Protein 3KH9 (pdb70)

Nearest PDB structures (foldseek):
  3kh9-assembly1_A  TM=1.006E+00  e=8.512E-34  Pseudomonas aeruginosa
  3k8n-assembly1_A  TM=9.651E-01  e=1.583E-19  Escherichia coli K-12
  2b1k-assembly1_A  TM=9.809E-01  e=4.864E-19  Escherichia coli
  2g0f-assembly1_A  TM=9.805E-01  e=1.917E-18  Escherichia coli
  1z5y-assembly1_E  TM=9.693E-01  e=1.942E-15  Escherichia coli

Organism: Pseudomonas aeruginosa (strain ATCC 15692 / DSM 22644 / CIP 104116 / JCM 14847 / LMG 12228 / 1C / PRS 101 / PAO1) (NCBI:txid208964)

Structure (mmCIF, N/CA/C/O backbone):
data_3KH9
#
_entry.id   3KH9
#
_cell.length_a   74.099
_cell.length_b   74.099
_cell.length_c   65.229
_cell.angle_alpha   90.000
_cell.angle_beta   90.000
_cell.angle_gamma   90.000
#
_symmetry.space_group_name_H-M   'P 41 21 2'
#
loop_
_entity.id
_entity.type
_entity.pdbx_description
1 polymer 'Thiol:disulfide interchange protein dsbE'
2 water water
#
loop_
_atom_site.group_PDB
_atom_site.id
_atom_site.type_symbol
_atom_site.label_atom_id
_atom_site.label_alt_id
_atom_site.label_comp_id
_atom_site.label_asym_id
_atom_site.label_entity_id
_atom_site.label_seq_id
_atom_site.pdbx_PDB_ins_code
_atom_site.Cartn_x
_atom_site.Cartn_y
_atom_site.Cartn_z
_atom_site.occupancy
_atom_site.B_iso_or_equiv
_atom_site.auth_seq_id
_atom_site.auth_comp_id
_atom_site.auth_asym_id
_atom_site.auth_atom_id
_atom_site.pdbx_PDB_model_num
ATOM 1 N N . ARG A 1 17 ? -29.136 -21.913 10.683 1.00 23.34 21 ARG A N 1
ATOM 2 C CA . ARG A 1 17 ? -28.386 -20.865 9.926 1.00 23.26 21 ARG A CA 1
ATOM 3 C C . ARG A 1 17 ? -29.318 -20.083 8.992 1.00 22.69 21 ARG A C 1
ATOM 4 O O . ARG A 1 17 ? -29.996 -20.668 8.135 1.00 23.07 21 ARG A O 1
ATOM 12 N N . GLY A 1 18 ? -29.348 -18.764 9.159 1.00 21.54 22 GLY A N 1
ATOM 13 C CA . GLY A 1 18 ? -30.140 -17.911 8.288 1.00 20.60 22 GLY A CA 1
ATOM 14 C C . GLY A 1 18 ? -29.470 -17.720 6.944 1.00 19.98 22 GLY A C 1
ATOM 15 O O . GLY A 1 18 ? -28.332 -18.162 6.732 1.00 19.75 22 GLY A O 1
ATOM 16 N N . SER A 1 19 ? -30.160 -17.042 6.036 1.00 19.60 23 SER A N 1
ATOM 17 C CA . SER A 1 19 ? -29.636 -16.882 4.680 1.00 19.70 23 SER A CA 1
ATOM 18 C C . SER A 1 19 ? -28.419 -15.970 4.623 1.00 19.31 23 SER A C 1
ATOM 19 O O . SER A 1 19 ? -28.318 -14.973 5.349 1.00 18.63 23 SER A O 1
ATOM 22 N N . HIS A 1 20 ? -27.496 -16.350 3.751 1.00 18.95 24 HIS A N 1
ATOM 23 C CA . HIS A 1 20 ? -26.245 -15.660 3.566 1.00 19.04 24 HIS A CA 1
ATOM 24 C C . HIS A 1 20 ? -26.071 -15.572 2.058 1.00 19.41 24 HIS A C 1
ATOM 25 O O . HIS A 1 20 ? -26.104 -16.590 1.367 1.00 18.99 24 HIS A O 1
ATOM 32 N N . MET A 1 21 ? -25.887 -14.387 1.538 1.00 19.78 25 MET A N 1
ATOM 33 C CA A MET A 1 21 ? -25.826 -14.109 0.120 0.50 20.47 25 MET A CA 1
ATOM 34 C CA B MET A 1 21 ? -25.782 -14.060 0.138 0.50 20.19 25 MET A CA 1
ATOM 35 C C . MET A 1 21 ? -24.327 -13.851 -0.199 1.00 19.90 25 MET A C 1
ATOM 36 O O . MET A 1 21 ? -23.686 -13.098 0.450 1.00 19.89 25 MET A O 1
ATOM 45 N N . LEU A 1 22 ? -23.804 -14.505 -1.213 1.00 19.54 26 LEU A N 1
ATOM 46 C CA . LEU A 1 22 ? -22.479 -14.190 -1.727 1.00 19.17 26 LEU A CA 1
ATOM 47 C C . LEU A 1 22 ? -22.564 -12.795 -2.321 1.00 19.02 26 LEU A C 1
ATOM 48 O O . LEU A 1 22 ? -23.602 -12.412 -2.873 1.00 18.56 26 LEU A O 1
ATOM 53 N N . ASP A 1 23 ? -21.489 -12.021 -2.212 1.00 18.62 27 ASP A N 1
ATOM 54 C CA . ASP A 1 23 ? -21.493 -10.719 -2.858 1.00 18.53 27 ASP A CA 1
ATOM 55 C C . ASP A 1 23 ? -21.337 -10.885 -4.375 1.00 18.31 27 ASP A C 1
ATOM 56 O O . ASP A 1 23 ? -20.840 -11.928 -4.836 1.00 18.22 27 ASP A O 1
ATOM 61 N N . PRO A 1 24 ? -21.818 -9.890 -5.155 1.00 18.11 28 PRO A N 1
ATOM 62 C CA . PRO A 1 24 ? -21.773 -9.928 -6.621 1.00 18.08 28 PRO A CA 1
ATOM 63 C C . PRO A 1 24 ? -20.417 -10.313 -7.231 1.00 17.93 28 PRO A C 1
ATOM 64 O O . PRO A 1 24 ? -20.386 -11.006 -8.235 1.00 17.57 28 PRO A O 1
ATOM 68 N N . SER A 1 25 ? -19.315 -9.884 -6.627 1.00 18.07 29 SER A N 1
ATOM 69 C CA . SER A 1 25 ? -17.980 -10.189 -7.181 1.00 18.12 29 SER A CA 1
ATOM 70 C C . SER A 1 25 ? -17.650 -11.694 -7.164 1.00 17.91 29 SER A C 1
ATOM 71 O O . SER A 1 25 ? -16.844 -12.170 -7.966 1.00 17.83 29 SER A O 1
ATOM 74 N N . GLU A 1 26 ? -18.317 -12.441 -6.286 1.00 18.36 30 GLU A N 1
ATOM 75 C CA . GLU A 1 26 ? -18.104 -13.891 -6.167 1.00 18.06 30 GLU A CA 1
ATOM 76 C C . GLU A 1 26 ? -18.940 -14.753 -7.117 1.00 18.85 30 GLU A C 1
ATOM 77 O O . GLU A 1 26 ? -18.715 -15.964 -7.207 1.00 19.60 30 GLU A O 1
ATOM 83 N N . LEU A 1 27 ? -19.900 -14.149 -7.824 1.00 19.16 31 LEU A N 1
ATOM 84 C CA . LEU A 1 27 ? -20.661 -14.866 -8.871 1.00 19.60 31 LEU A CA 1
ATOM 85 C C . LEU A 1 27 ? -19.766 -15.214 -10.051 1.00 19.36 31 LEU A C 1
ATOM 86 O O . LEU A 1 27 ? -18.930 -14.407 -10.436 1.00 19.51 31 LEU A O 1
ATOM 91 N N . PRO A 1 28 ? -19.922 -16.426 -10.616 1.00 19.28 32 PRO A N 1
ATOM 92 C CA . PRO A 1 28 ? -19.138 -16.811 -11.789 1.00 19.27 32 PRO A CA 1
ATOM 93 C C . PRO A 1 28 ? -19.165 -15.775 -12.921 1.00 19.67 32 PRO A C 1
ATOM 94 O O . PRO A 1 28 ? -18.161 -15.611 -13.621 1.00 19.49 32 PRO A O 1
ATOM 98 N N . SER A 1 29 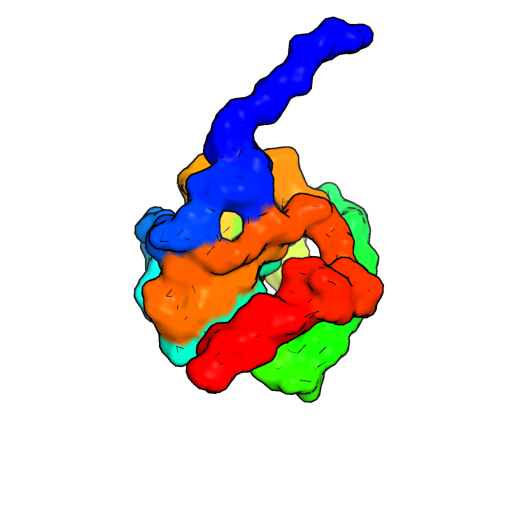? -20.296 -15.086 -13.092 1.00 20.07 33 SER A N 1
ATOM 99 C CA . SER A 1 29 ? -20.461 -14.093 -14.162 1.00 20.50 33 SER A CA 1
ATOM 100 C C . SER A 1 29 ? -19.782 -12.735 -13.895 1.00 20.76 33 SER A C 1
ATOM 101 O O . SER A 1 29 ? -19.689 -11.906 -14.804 1.00 21.00 33 SER A O 1
ATOM 104 N N . ALA A 1 30 ? -19.309 -12.513 -12.668 1.00 20.80 34 ALA A N 1
ATOM 105 C CA . ALA A 1 30 ? -18.823 -11.189 -12.237 1.00 20.91 34 ALA A CA 1
ATOM 106 C C . ALA A 1 30 ? -17.709 -10.562 -13.085 1.00 21.15 34 ALA A C 1
ATOM 107 O O . ALA A 1 30 ? -17.764 -9.363 -13.410 1.00 21.56 34 ALA A O 1
ATOM 109 N N . LEU A 1 31 ? -16.695 -11.348 -13.440 1.00 20.92 35 LEU A N 1
ATOM 110 C CA . LEU A 1 31 ? -15.553 -10.781 -14.161 1.00 20.79 35 LEU A CA 1
ATOM 111 C C . LEU A 1 31 ? -15.504 -11.092 -15.668 1.00 20.65 35 LEU A C 1
ATOM 112 O O . LEU A 1 31 ? -14.496 -10.820 -16.326 1.00 20.28 35 LEU A O 1
ATOM 117 N N . ILE A 1 32 ? -16.596 -11.646 -16.199 1.00 20.54 36 ILE A N 1
ATOM 118 C CA . ILE A 1 32 ? -16.726 -11.930 -17.635 1.00 20.87 36 ILE A CA 1
ATOM 119 C C . ILE A 1 32 ? -16.535 -10.652 -18.458 1.00 20.95 36 ILE A C 1
ATOM 120 O O . ILE A 1 32 ? -17.187 -9.636 -18.205 1.00 20.42 36 ILE A O 1
ATOM 125 N N . GLY A 1 33 ? -15.618 -10.724 -19.425 1.00 21.19 37 GLY A N 1
ATOM 126 C CA . GLY A 1 33 ? -15.297 -9.600 -20.294 1.00 21.63 37 GLY A CA 1
ATOM 127 C C . GLY A 1 33 ? -14.408 -8.559 -19.653 1.00 22.07 37 GLY A C 1
ATOM 128 O O . GLY A 1 33 ? -14.116 -7.539 -20.274 1.00 22.57 37 GLY A O 1
ATOM 129 N N . LYS A 1 34 ? -13.982 -8.811 -18.412 1.00 22.55 38 LYS A N 1
ATOM 130 C CA . LYS A 1 34 ? -13.074 -7.921 -17.691 1.00 22.82 38 LYS A CA 1
ATOM 131 C C . LYS A 1 34 ? -11.642 -8.464 -17.710 1.00 22.43 38 LYS A C 1
ATOM 132 O O . LYS A 1 34 ? -11.436 -9.681 -17.675 1.00 22.28 38 LYS A O 1
ATOM 138 N N . PRO A 1 35 ? -10.647 -7.561 -17.783 1.00 22.11 39 PRO A N 1
ATOM 139 C CA . PRO A 1 35 ? -9.236 -7.957 -17.685 1.00 21.70 39 PRO A CA 1
ATOM 140 C C . PRO A 1 35 ? -8.901 -8.596 -16.337 1.00 21.17 39 PRO A C 1
ATOM 141 O O . PRO A 1 35 ? -9.450 -8.183 -15.301 1.00 20.33 39 PRO A O 1
ATOM 145 N N . PHE A 1 36 ? -8.009 -9.594 -16.355 1.00 20.50 40 PHE A N 1
ATOM 146 C CA . PHE A 1 36 ? -7.477 -10.151 -15.119 1.00 19.97 40 PHE A CA 1
ATOM 147 C C . PHE A 1 36 ? -6.972 -9.013 -14.238 1.00 20.39 40 PHE A C 1
ATOM 148 O O . PHE A 1 36 ? -6.257 -8.128 -14.724 1.00 21.02 40 PHE A O 1
ATOM 156 N N . PRO A 1 37 ? -7.377 -9.004 -12.952 1.00 20.62 41 PRO A N 1
ATOM 157 C CA . PRO A 1 37 ? -6.950 -7.998 -11.983 1.00 20.79 41 PRO A CA 1
ATOM 158 C C . PRO A 1 37 ? -5.442 -7.872 -11.923 1.00 20.77 41 PRO A C 1
ATOM 159 O O . PRO A 1 37 ? -4.733 -8.875 -12.030 1.00 21.12 41 PRO A O 1
ATOM 163 N N . ALA A 1 38 ? -4.961 -6.641 -11.754 1.00 20.88 42 ALA A N 1
ATOM 164 C CA . ALA A 1 38 ? -3.535 -6.381 -11.659 1.00 20.42 42 ALA A CA 1
ATOM 165 C C . ALA A 1 38 ? -3.035 -6.892 -10.325 1.00 20.16 42 ALA A C 1
ATOM 166 O O . ALA A 1 38 ? -3.756 -6.858 -9.327 1.00 20.66 42 ALA A O 1
ATOM 168 N N . PHE A 1 39 ? -1.802 -7.372 -10.304 1.00 19.32 43 PHE A N 1
ATOM 169 C CA . PHE A 1 39 ? -1.211 -7.853 -9.071 1.00 19.00 43 PHE A CA 1
ATOM 170 C C . PHE A 1 39 ? 0.302 -7.850 -9.189 1.00 18.99 43 PHE A C 1
ATOM 171 O O . PHE A 1 39 ? 0.850 -7.845 -10.289 1.00 18.75 43 PHE A O 1
ATOM 179 N N . ASP A 1 40 ? 0.965 -7.844 -8.043 1.00 19.29 44 ASP A N 1
ATOM 180 C CA . ASP A 1 40 ? 2.402 -7.994 -7.997 1.00 19.65 44 ASP A CA 1
ATOM 181 C C . ASP A 1 40 ? 2.697 -8.901 -6.824 1.00 18.68 44 ASP A C 1
ATOM 182 O O . ASP A 1 40 ? 2.671 -8.481 -5.677 1.00 18.42 44 ASP A O 1
ATOM 187 N N . LEU A 1 41 ? 2.966 -10.167 -7.119 1.00 18.19 45 LEU A N 1
ATOM 188 C CA . LEU A 1 41 ? 3.092 -11.167 -6.063 1.00 17.55 45 LEU A CA 1
ATOM 189 C C . LEU A 1 41 ? 4.295 -12.071 -6.269 1.00 17.53 45 LEU A C 1
ATOM 190 O O . LEU A 1 41 ? 4.704 -12.291 -7.412 1.00 17.64 45 LEU A O 1
ATOM 195 N N . PRO A 1 42 ? 4.861 -12.605 -5.164 1.00 17.37 46 PRO A N 1
ATOM 196 C CA . PRO A 1 42 ? 5.975 -13.536 -5.306 1.00 17.36 46 PRO A CA 1
ATOM 197 C C . PRO A 1 42 ? 5.505 -14.861 -5.900 1.00 17.80 46 PRO A C 1
ATOM 198 O O . PRO A 1 42 ? 4.347 -15.249 -5.713 1.00 17.53 46 PRO A O 1
ATOM 202 N N . SER A 1 43 ? 6.395 -15.530 -6.627 1.00 17.73 47 SER A N 1
ATOM 203 C CA . SER A 1 43 ? 6.154 -16.893 -7.057 1.00 18.20 47 SER A CA 1
ATOM 204 C C . SER A 1 43 ? 6.261 -17.810 -5.828 1.00 18.13 47 SER A C 1
ATOM 205 O O . SER A 1 43 ? 6.951 -17.481 -4.855 1.00 18.38 47 SER A O 1
ATOM 208 N N . VAL A 1 44 ? 5.563 -18.941 -5.861 1.00 18.16 48 VAL A N 1
ATOM 209 C CA . VAL A 1 44 ? 5.571 -19.888 -4.747 1.00 18.12 48 VAL A CA 1
ATOM 210 C C . VAL A 1 44 ? 6.979 -20.410 -4.436 1.00 18.81 48 VAL A C 1
ATOM 211 O O . VAL A 1 44 ? 7.392 -20.414 -3.280 1.00 19.14 48 VAL A O 1
ATOM 215 N N . GLN A 1 45 ? 7.707 -20.823 -5.472 1.00 19.34 49 GLN A N 1
ATOM 216 C CA . GLN A 1 45 ? 9.000 -21.483 -5.322 1.00 20.46 49 GLN A CA 1
ATOM 217 C C . GLN A 1 45 ? 10.158 -20.522 -5.071 1.00 20.16 49 GLN A C 1
ATOM 218 O O . GLN A 1 45 ? 11.174 -20.919 -4.489 1.00 20.60 49 GLN A O 1
ATOM 224 N N . ASP A 1 46 ? 10.005 -19.270 -5.491 1.00 19.68 50 ASP A N 1
ATOM 225 C CA . ASP A 1 46 ? 11.023 -18.241 -5.242 1.00 19.40 50 ASP A CA 1
ATOM 226 C C . ASP A 1 46 ? 10.385 -16.890 -4.877 1.00 19.26 50 ASP A C 1
ATOM 227 O O . ASP A 1 46 ? 9.842 -16.200 -5.738 1.00 18.84 50 ASP A O 1
ATOM 232 N N . PRO A 1 47 ? 10.452 -16.512 -3.589 1.00 19.83 51 PRO A N 1
ATOM 233 C CA . PRO A 1 47 ? 9.852 -15.255 -3.117 1.00 19.99 51 PRO A CA 1
ATOM 234 C C . PRO A 1 47 ? 10.537 -13.993 -3.655 1.00 20.14 51 PRO A C 1
ATOM 235 O O . PRO A 1 47 ? 9.956 -12.902 -3.599 1.00 19.63 51 PRO A O 1
ATOM 239 N N . ALA A 1 48 ? 11.760 -14.147 -4.171 1.00 20.16 52 ALA A N 1
ATOM 240 C CA . ALA A 1 48 ? 12.499 -13.040 -4.770 1.00 19.96 52 ALA A CA 1
ATOM 241 C C . ALA A 1 48 ? 12.117 -12.860 -6.235 1.00 19.95 52 ALA A C 1
ATOM 242 O O . ALA A 1 48 ? 12.464 -11.847 -6.859 1.00 20.25 52 ALA A O 1
ATOM 244 N N . ARG A 1 49 ? 11.391 -13.832 -6.785 1.00 19.62 53 ARG A N 1
ATOM 245 C CA . ARG A 1 49 ? 10.875 -13.725 -8.148 1.00 19.37 53 ARG A CA 1
ATOM 246 C C . ARG A 1 49 ? 9.430 -13.213 -8.143 1.00 19.37 53 ARG A C 1
ATOM 247 O O . ARG A 1 49 ? 8.544 -13.829 -7.542 1.00 18.30 53 ARG A O 1
ATOM 255 N N . ARG A 1 50 ? 9.202 -12.089 -8.819 1.00 19.25 54 ARG A N 1
ATOM 256 C CA . ARG A 1 50 ? 7.902 -11.441 -8.779 1.00 19.79 54 ARG A CA 1
ATOM 257 C C . ARG A 1 50 ? 7.097 -11.724 -10.038 1.00 19.17 54 ARG A C 1
ATOM 258 O O . ARG A 1 50 ? 7.643 -11.774 -11.146 1.00 18.21 54 ARG A O 1
ATOM 266 N N . LEU A 1 51 ? 5.794 -11.910 -9.858 1.00 18.42 55 LEU A N 1
ATOM 267 C CA . LEU A 1 51 ? 4.909 -12.149 -10.999 1.00 18.20 55 LEU A CA 1
ATOM 268 C C . LEU A 1 51 ? 3.836 -11.070 -11.041 1.00 17.84 55 LEU A C 1
ATOM 269 O O . LEU A 1 51 ? 3.485 -10.501 -10.009 1.00 17.29 55 LEU A O 1
ATOM 274 N N . THR A 1 52 ? 3.339 -10.774 -12.241 1.00 17.73 56 THR A N 1
ATOM 275 C CA . THR A 1 52 ? 2.248 -9.823 -12.411 1.00 17.60 56 THR A CA 1
ATOM 276 C C . THR A 1 52 ? 1.274 -10.387 -13.428 1.00 17.65 56 THR A C 1
ATOM 277 O O . THR A 1 52 ? 1.546 -11.422 -14.053 1.00 17.12 56 THR A O 1
ATOM 281 N N . GLU A 1 53 ? 0.149 -9.691 -13.602 1.00 17.52 57 GLU A N 1
ATOM 282 C CA . GLU A 1 53 ? -0.860 -10.076 -14.581 1.00 18.29 57 GLU A CA 1
ATOM 283 C C . GLU A 1 53 ? -0.327 -10.131 -16.022 1.00 18.21 57 GLU A C 1
ATOM 284 O O . GLU A 1 53 ? -0.902 -10.796 -16.863 1.00 18.29 57 GLU A O 1
ATOM 290 N N . ALA A 1 54 ? 0.779 -9.438 -16.293 1.00 18.74 58 ALA A N 1
ATOM 291 C CA . ALA A 1 54 ? 1.390 -9.453 -17.621 1.00 18.75 58 ALA A CA 1
ATOM 292 C C . ALA A 1 54 ? 2.013 -10.815 -17.928 1.00 18.82 58 ALA A C 1
ATOM 293 O O . ALA A 1 54 ? 2.118 -11.210 -19.087 1.00 18.91 58 ALA A O 1
ATOM 295 N N . ASP A 1 55 ? 2.409 -11.541 -16.887 1.00 18.79 59 ASP A N 1
ATOM 296 C CA . ASP A 1 55 ? 2.919 -12.902 -17.070 1.00 18.86 59 ASP A CA 1
ATOM 297 C C . ASP A 1 55 ? 1.822 -13.909 -17.472 1.00 18.72 59 ASP A C 1
ATOM 298 O O . ASP A 1 55 ? 2.120 -15.041 -17.831 1.00 18.75 59 ASP A O 1
ATOM 303 N N . LEU A 1 56 ? 0.560 -13.492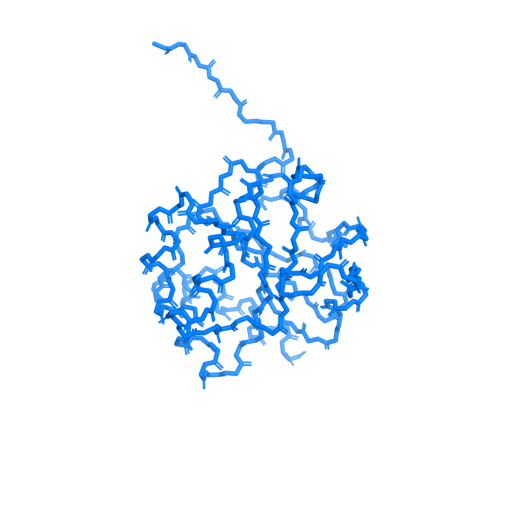 -17.421 1.00 19.09 60 LEU A N 1
ATOM 304 C CA . LEU A 1 56 ? -0.561 -14.387 -17.751 1.00 19.37 60 LEU A CA 1
ATOM 305 C C . LEU A 1 56 ? -1.006 -14.212 -19.184 1.00 19.32 60 LEU A C 1
ATOM 306 O O . LEU A 1 56 ? -1.873 -14.940 -19.658 1.00 19.13 60 LEU A O 1
ATOM 311 N N . LYS A 1 57 ? -0.418 -13.241 -19.870 1.00 19.82 61 LYS A N 1
ATOM 312 C CA . LYS A 1 57 ? -0.840 -12.907 -21.229 1.00 20.97 61 LYS A CA 1
ATOM 313 C C . LYS A 1 57 ? -0.105 -13.704 -22.299 1.00 21.33 61 LYS A C 1
ATOM 314 O O . LYS A 1 57 ? 1.042 -14.117 -22.117 1.00 21.71 61 LYS A O 1
ATOM 320 N N . GLY A 1 58 ? -0.783 -13.927 -23.416 1.00 21.60 62 GLY A N 1
ATOM 321 C CA . GLY A 1 58 ? -0.148 -14.569 -24.548 1.00 21.85 62 GLY A CA 1
ATOM 322 C C . GLY A 1 58 ? -0.960 -15.711 -25.106 1.00 21.76 62 GLY A C 1
ATOM 323 O O . GLY A 1 58 ? -1.157 -15.791 -26.317 1.00 22.37 62 GLY A O 1
ATOM 324 N N . LYS A 1 59 ? -1.432 -16.594 -24.226 1.00 20.80 63 LYS A N 1
ATOM 325 C CA . LYS A 1 59 ? -2.170 -17.779 -24.649 1.00 20.49 63 LYS A CA 1
ATOM 326 C C . LYS A 1 59 ? -3.468 -17.874 -23.855 1.00 19.58 63 LYS A C 1
ATOM 327 O O . LYS A 1 59 ? -3.506 -17.426 -22.705 1.00 19.85 63 LYS A O 1
ATOM 333 N N . PRO A 1 60 ? -4.533 -18.437 -24.468 1.00 18.96 64 PRO A N 1
ATOM 334 C CA . PRO A 1 60 ? -5.728 -18.762 -23.668 1.00 18.37 64 PRO A CA 1
ATOM 335 C C . PRO A 1 60 ? -5.333 -19.806 -22.628 1.00 17.78 64 PRO A C 1
ATOM 336 O O . PRO A 1 60 ? -4.489 -20.665 -22.891 1.00 17.52 64 PRO A O 1
ATOM 340 N N . ALA A 1 61 ? -5.916 -19.722 -21.443 1.00 16.86 65 ALA A N 1
ATOM 341 C CA . ALA A 1 61 ? -5.348 -20.441 -20.319 1.00 16.19 65 ALA A CA 1
ATOM 342 C C . ALA A 1 61 ? -6.372 -20.610 -19.212 1.00 15.72 65 ALA A C 1
ATOM 343 O O . ALA A 1 61 ? -7.393 -19.926 -19.189 1.00 15.31 65 ALA A O 1
ATOM 345 N N . LEU A 1 62 ? -6.093 -21.539 -18.306 1.00 15.11 66 LEU A N 1
ATOM 346 C CA . LEU A 1 62 ? -6.872 -21.644 -17.094 1.00 14.49 66 LEU A CA 1
ATOM 347 C C . LEU A 1 62 ? -6.036 -21.011 -16.004 1.00 14.31 66 LEU A C 1
ATOM 348 O O . LEU A 1 62 ? -4.802 -21.072 -16.041 1.00 14.10 66 LEU A O 1
ATOM 353 N N . VAL A 1 63 ? -6.719 -20.351 -15.075 1.00 13.57 67 VAL A N 1
ATOM 354 C CA . VAL A 1 63 ? -6.126 -19.879 -13.850 1.00 13.11 67 VAL A CA 1
ATOM 355 C C . VAL A 1 63 ? -6.860 -20.612 -12.722 1.00 12.52 67 VAL A C 1
ATOM 356 O O . VAL A 1 63 ? -8.049 -20.400 -12.484 1.00 11.55 67 VAL A O 1
ATOM 360 N N . ASN A 1 64 ? -6.128 -21.503 -12.066 1.00 12.24 68 ASN A N 1
ATOM 361 C CA . ASN A 1 64 ? -6.680 -22.406 -11.064 1.00 11.93 68 ASN A CA 1
ATOM 362 C C . ASN A 1 64 ? -6.240 -21.929 -9.673 1.00 12.17 68 ASN A C 1
ATOM 363 O O . ASN A 1 64 ? -5.050 -21.722 -9.406 1.00 11.80 68 ASN A O 1
ATOM 368 N N . VAL A 1 65 ? -7.228 -21.708 -8.815 1.00 12.59 69 VAL A N 1
ATOM 369 C CA . VAL A 1 65 ? -7.010 -21.253 -7.450 1.00 12.40 69 VAL A CA 1
ATOM 370 C C . VAL A 1 65 ? -7.005 -22.505 -6.578 1.00 12.97 69 VAL A C 1
ATOM 371 O O . VAL A 1 65 ? -7.939 -23.306 -6.640 1.00 12.78 69 VAL A O 1
ATOM 375 N N . TRP A 1 66 ? -5.963 -22.660 -5.760 1.00 12.69 70 TRP A N 1
ATOM 376 C CA . TRP A 1 66 ? -5.790 -23.874 -4.990 1.00 12.58 70 TRP A CA 1
ATOM 377 C C . TRP A 1 66 ? -5.087 -23.582 -3.682 1.00 12.73 70 TRP A C 1
ATOM 378 O O . TRP A 1 66 ? -4.506 -22.527 -3.491 1.00 12.66 70 TRP A O 1
ATOM 389 N N . GLY A 1 67 ? -5.128 -24.547 -2.782 1.00 12.95 71 GLY A N 1
ATOM 390 C CA . GLY A 1 67 ? -4.411 -24.423 -1.542 1.00 13.36 71 GLY A CA 1
ATOM 391 C C . GLY A 1 67 ? -4.199 -25.805 -1.003 1.00 13.94 71 GLY A C 1
ATOM 392 O O . GLY A 1 67 ? -4.915 -26.738 -1.332 1.00 14.17 71 GLY A O 1
ATOM 393 N N . THR A 1 68 ? -3.231 -25.931 -0.159 1.00 15.16 72 THR A N 1
ATOM 394 C CA . THR A 1 68 ? -2.846 -27.144 0.511 1.00 16.20 72 THR A CA 1
ATOM 395 C C . THR A 1 68 ? -3.913 -27.572 1.523 1.00 15.47 72 THR A C 1
ATOM 396 O O . THR A 1 68 ? -4.050 -28.685 1.845 1.00 15.55 72 THR A O 1
ATOM 400 N N . TRP A 1 69 ? -4.657 -26.595 1.966 1.00 14.64 73 TRP A N 1
ATOM 401 C CA . TRP A 1 69 ? -5.821 -26.765 2.842 1.00 14.48 73 TRP A CA 1
ATOM 402 C C . TRP A 1 69 ? -7.048 -27.334 2.110 1.00 14.41 73 TRP A C 1
ATOM 403 O O . TRP A 1 69 ? -8.104 -27.501 2.702 1.00 15.32 73 TRP A O 1
ATOM 414 N N . CYS A 1 70 ? -6.906 -27.636 0.824 1.00 14.53 74 CYS A N 1
ATOM 415 C CA . CYS A 1 70 ? -8.048 -27.917 -0.041 1.00 14.17 74 CYS A CA 1
ATOM 416 C C . CYS A 1 70 ? -8.041 -29.375 -0.544 1.00 14.17 74 CYS A C 1
ATOM 417 O O . CYS A 1 70 ? -7.365 -29.691 -1.507 1.00 14.78 74 CYS A O 1
ATOM 420 N N . PRO A 1 71 ? -8.769 -30.279 0.136 1.00 14.05 75 PRO A N 1
ATOM 421 C CA . PRO A 1 71 ? -8.888 -31.669 -0.339 1.00 13.98 75 PRO A CA 1
ATOM 422 C C . PRO A 1 71 ? -9.449 -31.817 -1.756 1.00 14.03 75 PRO A C 1
ATOM 423 O O . PRO A 1 71 ? -9.010 -32.702 -2.494 1.00 13.81 75 PRO A O 1
ATOM 427 N N . SER A 1 72 ? -10.399 -30.957 -2.128 1.00 14.07 76 SER A N 1
ATOM 428 C CA . SER A 1 72 ? -10.960 -30.943 -3.485 1.00 14.71 76 SER A CA 1
ATOM 429 C C . SER A 1 72 ? -9.928 -30.632 -4.558 1.00 14.75 76 SER A C 1
ATOM 430 O O . SER A 1 72 ? -10.029 -31.130 -5.685 1.00 14.88 76 SER A O 1
ATOM 433 N N . CYS A 1 73 ? -8.945 -29.802 -4.198 1.00 14.70 77 CYS A N 1
ATOM 434 C CA . CYS A 1 73 ? -7.849 -29.436 -5.085 1.00 14.52 77 CYS A CA 1
ATOM 435 C C . CYS A 1 73 ? -6.934 -30.627 -5.352 1.00 15.11 77 CYS A C 1
ATOM 436 O O . CYS A 1 73 ? -6.448 -30.801 -6.464 1.00 14.76 77 CYS A O 1
ATOM 439 N N . ARG A 1 74 ? -6.699 -31.436 -4.320 1.00 15.81 78 ARG A N 1
ATOM 440 C CA . ARG A 1 74 ? -5.918 -32.662 -4.450 1.00 16.28 78 ARG A CA 1
ATOM 441 C C . ARG A 1 74 ? -6.583 -33.607 -5.442 1.00 16.36 78 ARG A C 1
ATOM 442 O O . ARG A 1 74 ? -5.910 -34.204 -6.294 1.00 16.60 78 ARG A O 1
ATOM 450 N N . VAL A 1 75 ? -7.907 -33.710 -5.344 1.00 16.14 79 VAL A N 1
ATOM 451 C CA . VAL A 1 75 ? -8.699 -34.573 -6.213 1.00 16.32 79 VAL A CA 1
ATOM 452 C C . VAL A 1 75 ? -8.739 -34.079 -7.657 1.00 16.37 79 VAL A C 1
ATOM 453 O O . VAL A 1 75 ? -8.783 -34.897 -8.584 1.00 16.72 79 VAL A O 1
ATOM 457 N N . GLU A 1 76 ? -8.741 -32.755 -7.835 1.00 15.78 80 GLU A N 1
ATOM 458 C CA . GLU A 1 76 ? -8.797 -32.121 -9.157 1.00 15.44 80 GLU A CA 1
ATOM 459 C C . GLU A 1 76 ? -7.465 -32.220 -9.928 1.00 15.67 80 GLU A C 1
ATOM 460 O O . GLU A 1 76 ? -7.432 -32.132 -11.161 1.00 14.91 80 GLU A O 1
ATOM 466 N N . HIS A 1 77 ? -6.380 -32.392 -9.186 1.00 16.05 81 HIS A N 1
ATOM 467 C CA . HIS A 1 77 ? -5.017 -32.362 -9.726 1.00 17.54 81 HIS A CA 1
ATOM 468 C C . HIS A 1 77 ? -4.769 -33.265 -10.952 1.00 17.75 81 HIS A C 1
ATOM 469 O O . HIS A 1 77 ? -4.174 -32.800 -11.940 1.00 18.29 81 HIS A O 1
ATOM 476 N N . PRO A 1 78 ? -5.190 -34.553 -10.899 1.00 17.75 82 PRO A N 1
ATOM 477 C CA . PRO A 1 78 ? -5.015 -35.392 -12.101 1.00 17.66 82 PRO A CA 1
ATOM 478 C C . PRO A 1 78 ? -5.695 -34.868 -13.373 1.00 17.66 82 PRO A C 1
ATOM 479 O O . PRO A 1 78 ? -5.145 -35.017 -14.472 1.00 17.88 82 PRO A O 1
ATOM 483 N N . GLU A 1 79 ? -6.872 -34.268 -13.237 1.00 17.41 83 GLU A N 1
ATOM 484 C CA . GLU A 1 79 ? -7.536 -33.656 -14.383 1.00 17.23 83 GLU A CA 1
ATOM 485 C C . GLU A 1 79 ? -6.747 -32.471 -14.939 1.00 17.09 83 GLU A C 1
ATOM 486 O O . GLU A 1 79 ? -6.680 -32.288 -16.157 1.00 16.61 83 GLU A O 1
ATOM 492 N N . LEU A 1 80 ? -6.151 -31.674 -14.051 1.00 16.85 84 LEU A N 1
ATOM 493 C CA . LEU A 1 80 ? -5.394 -30.502 -14.492 1.00 17.16 84 LEU A CA 1
ATOM 494 C C . LEU A 1 80 ? -4.173 -30.954 -15.272 1.00 17.18 84 LEU A C 1
ATOM 495 O O . LEU A 1 80 ? -3.842 -30.375 -16.298 1.00 17.26 84 LEU A O 1
ATOM 500 N N . THR A 1 81 ? -3.531 -32.012 -14.787 1.00 17.58 85 THR A N 1
ATOM 501 C CA . THR A 1 81 ? -2.398 -32.639 -15.477 1.00 17.72 85 THR A CA 1
ATOM 502 C C . THR A 1 81 ? -2.802 -33.187 -16.848 1.00 17.76 85 THR A C 1
ATOM 503 O O . THR A 1 81 ? -2.075 -32.986 -17.834 1.00 17.60 85 THR A O 1
ATOM 507 N N . ARG A 1 82 ? -3.946 -33.872 -16.885 1.00 17.83 86 ARG A N 1
ATOM 508 C CA A ARG A 1 82 ? -4.537 -34.382 -18.129 0.50 18.26 86 ARG A CA 1
ATOM 509 C CA B ARG A 1 82 ? -4.527 -34.385 -18.120 0.50 18.10 86 ARG A CA 1
ATOM 510 C C . ARG A 1 82 ? -4.713 -33.268 -19.159 1.00 18.30 86 ARG A C 1
ATOM 511 O O . ARG A 1 82 ? -4.443 -33.464 -20.351 1.00 18.75 86 ARG A O 1
ATOM 526 N N . LEU A 1 83 ? -5.177 -32.099 -18.711 1.00 17.33 87 LEU A N 1
ATOM 527 C CA . LEU A 1 83 ? -5.347 -30.963 -19.620 1.00 16.88 87 LEU A CA 1
ATOM 528 C C . LEU A 1 83 ? -4.006 -30.383 -20.097 1.00 16.64 87 LEU A C 1
ATOM 529 O O . LEU A 1 83 ? -3.840 -30.060 -21.278 1.00 16.49 87 LEU A O 1
ATOM 534 N N . ALA A 1 84 ? -3.062 -30.251 -19.172 1.00 16.67 88 ALA A N 1
ATOM 535 C CA . ALA A 1 84 ? -1.716 -29.785 -19.474 1.00 16.70 88 ALA A CA 1
ATOM 536 C C . ALA A 1 84 ? -1.025 -30.692 -20.503 1.00 17.28 88 ALA A C 1
ATOM 537 O O . ALA A 1 84 ? -0.332 -30.204 -21.396 1.00 17.42 88 ALA A O 1
ATOM 539 N N . GLU A 1 85 ? -1.232 -32.005 -20.377 1.00 17.87 89 GLU A N 1
ATOM 540 C CA . GLU A 1 85 ? -0.693 -32.995 -21.316 1.00 18.79 89 GLU A CA 1
ATOM 541 C C . GLU A 1 85 ? -1.246 -32.802 -22.736 1.00 18.96 89 GLU A C 1
ATOM 542 O O . GLU A 1 85 ? -0.614 -33.211 -23.714 1.00 19.34 89 GLU A O 1
ATOM 548 N N . GLN A 1 86 ? -2.417 -32.175 -22.832 1.00 18.73 90 GLN A N 1
ATOM 549 C CA . GLN A 1 86 ? -3.063 -31.881 -24.109 1.00 18.94 90 GLN A CA 1
ATOM 550 C C . GLN A 1 86 ? -2.767 -30.453 -24.557 1.00 18.23 90 GLN A C 1
ATOM 551 O O . GLN A 1 86 ? -3.347 -29.963 -25.538 1.00 18.79 90 GLN A O 1
ATOM 557 N N . GLY A 1 87 ? -1.875 -29.789 -23.823 1.00 16.95 91 GLY A N 1
ATOM 558 C CA . GLY A 1 87 ? -1.346 -28.500 -24.229 1.00 15.88 91 GLY A CA 1
ATOM 559 C C . GLY A 1 87 ? -2.080 -27.318 -23.642 1.00 15.86 91 GLY A C 1
ATOM 560 O O . GLY A 1 87 ? -1.889 -26.187 -24.089 1.00 15.41 91 GLY A O 1
ATOM 561 N N . VAL A 1 88 ? -2.918 -27.580 -22.637 1.00 15.36 92 VAL A N 1
ATOM 562 C CA . VAL A 1 88 ? -3.666 -26.521 -21.987 1.00 15.04 92 VAL A CA 1
ATOM 563 C C . VAL A 1 88 ? -2.763 -25.807 -20.990 1.00 14.72 92 VAL A C 1
ATOM 564 O O . VAL A 1 88 ? -2.235 -26.430 -20.060 1.00 14.95 92 VAL A O 1
ATOM 568 N N . VAL A 1 89 ? -2.590 -24.501 -21.205 1.00 14.54 93 VAL A N 1
ATOM 569 C CA . VAL A 1 89 ? -1.829 -23.640 -20.313 1.00 14.27 93 VAL A CA 1
ATOM 570 C C . VAL A 1 89 ? -2.635 -23.379 -19.043 1.00 14.49 93 VAL A C 1
ATOM 571 O O . VAL A 1 89 ? -3.787 -22.956 -19.102 1.00 14.46 93 VAL A O 1
ATOM 575 N N . ILE A 1 90 ? -2.028 -23.674 -17.898 1.00 14.74 94 ILE A N 1
ATOM 576 C CA . ILE A 1 90 ? -2.691 -23.525 -16.604 1.00 14.41 94 ILE A CA 1
ATOM 577 C C . ILE A 1 90 ? -1.755 -22.781 -15.668 1.00 14.77 94 ILE A C 1
ATOM 578 O O . ILE A 1 90 ? -0.596 -23.168 -15.493 1.00 14.00 94 ILE A O 1
ATOM 583 N N . TYR A 1 91 ? -2.264 -21.692 -15.092 1.00 14.55 95 TYR A N 1
ATOM 584 C CA . TYR A 1 91 ? -1.530 -20.939 -14.096 1.00 14.84 95 TYR A CA 1
ATOM 585 C C . TYR A 1 91 ? -2.196 -21.164 -12.749 1.00 15.10 95 TYR A C 1
ATOM 586 O O . TYR A 1 91 ? -3.417 -21.297 -12.669 1.00 15.70 95 TYR A O 1
ATOM 595 N N . GLY A 1 92 ? -1.384 -21.235 -11.699 1.00 15.27 96 GLY A N 1
ATOM 596 C CA . GLY A 1 92 ? -1.876 -21.549 -10.371 1.00 15.44 96 GLY A CA 1
ATOM 597 C C . GLY A 1 92 ? -1.807 -20.334 -9.475 1.00 15.49 96 GLY A C 1
ATOM 598 O O . GLY A 1 92 ? -0.783 -19.665 -9.430 1.00 15.30 96 GLY A O 1
ATOM 599 N N . ILE A 1 93 ? -2.922 -20.026 -8.813 1.00 15.78 97 ILE A N 1
ATOM 600 C CA . ILE A 1 93 ? -2.922 -19.102 -7.678 1.00 15.88 97 ILE A CA 1
ATOM 601 C C . ILE A 1 93 ? -3.005 -19.905 -6.378 1.00 15.38 97 ILE A C 1
ATOM 602 O O . ILE A 1 93 ? -4.035 -20.495 -6.043 1.00 15.13 97 ILE A O 1
ATOM 607 N N . ASN A 1 94 ? -1.898 -19.923 -5.651 1.00 15.49 98 ASN A N 1
ATOM 608 C CA . ASN A 1 94 ? -1.843 -20.546 -4.341 1.00 15.57 98 ASN A CA 1
ATOM 609 C C . ASN A 1 94 ? -2.407 -19.555 -3.319 1.00 15.66 98 ASN A C 1
ATOM 610 O O . ASN A 1 94 ? -1.745 -18.582 -2.944 1.00 15.99 98 ASN A O 1
ATOM 615 N N . TYR A 1 95 ? -3.645 -19.808 -2.894 1.00 15.88 99 TYR A N 1
ATOM 616 C CA . TYR A 1 95 ? -4.461 -18.839 -2.156 1.00 16.15 99 TYR A CA 1
ATOM 617 C C . TYR A 1 95 ? -4.428 -19.075 -0.644 1.00 16.69 99 TYR A C 1
ATOM 618 O O . TYR A 1 95 ? -4.771 -20.173 -0.180 1.00 16.77 99 TYR A O 1
ATOM 627 N N . LYS A 1 96 ? -3.999 -18.051 0.109 1.00 17.10 100 LYS A N 1
ATOM 628 C CA . LYS A 1 96 ? -3.980 -18.061 1.594 1.00 17.29 100 LYS A CA 1
ATOM 629 C C . LYS A 1 96 ? -3.450 -19.372 2.185 1.00 17.50 100 LYS A C 1
ATOM 630 O O . LYS A 1 96 ? -4.107 -20.028 3.002 1.00 17.61 100 LYS A O 1
ATOM 636 N N . ASP A 1 97 ? -2.249 -19.745 1.774 1.00 17.37 101 ASP A N 1
ATOM 637 C CA . ASP A 1 97 ? -1.743 -21.069 2.053 1.00 17.81 101 ASP A CA 1
ATOM 638 C C . ASP A 1 97 ? -0.412 -20.964 2.774 1.00 18.34 101 ASP A C 1
ATOM 639 O O . ASP A 1 97 ? 0.181 -19.894 2.853 1.00 18.67 101 ASP A O 1
ATOM 644 N N . ASP A 1 98 ? 0.035 -22.090 3.313 1.00 19.52 102 ASP A N 1
ATOM 645 C CA . ASP A 1 98 ? 1.377 -22.233 3.840 1.00 20.26 102 ASP A CA 1
ATOM 646 C C . ASP A 1 98 ? 2.356 -22.479 2.685 1.00 20.08 102 ASP A C 1
ATOM 647 O O . ASP A 1 98 ? 2.243 -23.466 1.958 1.00 20.35 102 ASP A O 1
ATOM 652 N N . ASN A 1 99 ? 3.322 -21.577 2.543 1.00 20.09 103 ASN A N 1
ATOM 653 C CA . ASN A 1 99 ? 4.252 -21.576 1.421 1.00 20.02 103 ASN A CA 1
ATOM 654 C C . ASN A 1 99 ? 5.111 -22.834 1.335 1.00 19.90 103 ASN A C 1
ATOM 655 O O . ASN A 1 99 ? 5.253 -23.424 0.251 1.00 19.56 103 ASN A O 1
ATOM 660 N N . ALA A 1 100 ? 5.658 -23.247 2.482 1.00 19.57 104 ALA A N 1
ATOM 661 C CA . ALA A 1 100 ? 6.399 -24.502 2.611 1.00 18.95 104 ALA A CA 1
ATOM 662 C C . ALA A 1 100 ? 5.567 -25.718 2.190 1.00 18.80 104 ALA A C 1
ATOM 663 O O . ALA A 1 100 ? 6.057 -26.618 1.491 1.00 18.95 104 ALA A O 1
ATOM 665 N N . ALA A 1 101 ? 4.315 -25.746 2.632 1.00 18.48 105 ALA A N 1
ATOM 666 C CA . ALA A 1 101 ? 3.384 -26.816 2.276 1.00 18.00 105 ALA A CA 1
ATOM 667 C C . ALA A 1 101 ? 3.069 -26.803 0.781 1.00 17.49 105 ALA A C 1
ATOM 668 O O . ALA A 1 101 ? 3.018 -27.857 0.144 1.00 17.28 105 ALA A O 1
ATOM 670 N N . ALA A 1 102 ? 2.841 -25.604 0.242 1.00 17.09 106 ALA A N 1
ATOM 671 C CA . ALA A 1 102 ? 2.595 -25.401 -1.185 1.00 16.83 106 ALA A CA 1
ATOM 672 C C . ALA A 1 102 ? 3.763 -25.885 -2.058 1.00 17.27 106 ALA A C 1
ATOM 673 O O . ALA A 1 102 ? 3.552 -26.540 -3.088 1.00 16.96 106 ALA A O 1
ATOM 675 N N . ILE A 1 103 ? 4.987 -25.580 -1.636 1.00 17.87 107 ILE A N 1
ATOM 676 C CA . ILE A 1 103 ? 6.178 -26.018 -2.369 1.00 18.93 107 ILE A CA 1
ATOM 677 C C . ILE A 1 103 ? 6.257 -27.543 -2.405 1.00 20.02 107 ILE A C 1
ATOM 678 O O . ILE A 1 103 ? 6.538 -28.122 -3.454 1.00 19.63 107 ILE A O 1
ATOM 683 N N . LYS A 1 104 ? 6.058 -28.197 -1.277 1.00 21.79 108 LYS A N 1
ATOM 684 C CA . LYS A 1 104 ? 5.873 -29.638 -1.222 1.00 23.76 108 LYS A CA 1
ATOM 685 C C . LYS A 1 104 ? 4.895 -30.225 -2.152 1.00 24.71 108 LYS A C 1
ATOM 686 O O . LYS A 1 104 ? 5.209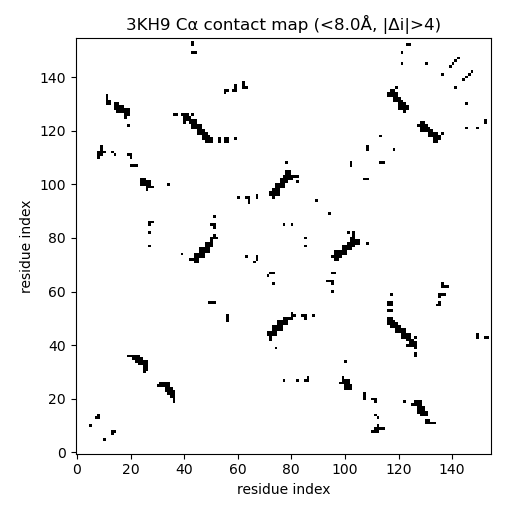 -31.152 -2.796 1.00 25.21 108 LYS A O 1
ATOM 692 N N . TRP A 1 105 ? 3.709 -29.659 -2.222 1.00 26.10 109 TRP A N 1
ATOM 693 C CA . TRP A 1 105 ? 2.671 -30.089 -3.178 1.00 27.07 109 TRP A CA 1
ATOM 694 C C . TRP A 1 105 ? 3.128 -30.034 -4.623 1.00 28.09 109 TRP A C 1
ATOM 695 O O . TRP A 1 105 ? 2.857 -30.951 -5.407 1.00 28.24 109 TRP A O 1
ATOM 706 N N . LEU A 1 106 ? 3.794 -28.939 -4.976 1.00 29.21 110 LEU A N 1
ATOM 707 C CA . LEU A 1 106 ? 4.303 -28.738 -6.326 1.00 30.87 110 LEU A CA 1
ATOM 708 C C . LEU A 1 106 ? 5.496 -29.653 -6.641 1.00 32.45 110 LEU A C 1
ATOM 709 O O . LEU A 1 106 ? 5.862 -29.830 -7.811 1.00 32.90 110 LEU A O 1
ATOM 714 N N . ASN A 1 107 ? 6.095 -30.223 -5.595 1.00 33.81 111 ASN A N 1
ATOM 715 C CA . ASN A 1 107 ? 7.167 -31.207 -5.754 1.00 35.32 111 ASN A CA 1
ATOM 716 C C . ASN A 1 107 ? 6.676 -32.664 -5.686 1.00 35.57 111 ASN A C 1
ATOM 717 O O . ASN A 1 107 ? 7.034 -33.487 -6.532 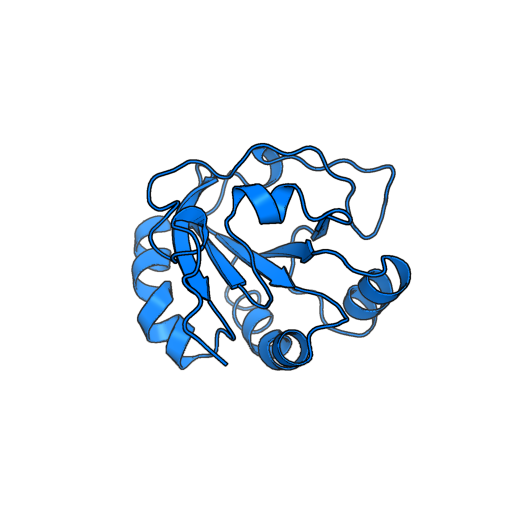1.00 36.28 111 ASN A O 1
ATOM 722 N N . GLU A 1 108 ? 5.862 -32.965 -4.680 1.00 35.95 112 GLU A N 1
ATOM 723 C CA . GLU A 1 108 ? 5.411 -34.331 -4.442 1.00 35.77 112 GLU A CA 1
ATOM 724 C C . GLU A 1 108 ? 4.492 -34.811 -5.560 1.00 35.72 112 GLU A C 1
ATOM 725 O O . GLU A 1 108 ? 4.498 -35.989 -5.919 1.00 35.59 112 GLU A O 1
ATOM 727 N N . LEU A 1 109 ? 3.703 -33.892 -6.107 1.00 35.32 113 LEU A N 1
ATOM 728 C CA . LEU A 1 109 ? 2.791 -34.215 -7.198 1.00 34.83 113 LEU A CA 1
ATOM 729 C C . LEU A 1 109 ? 3.277 -33.625 -8.517 1.00 34.05 113 LEU A C 1
ATOM 730 O O . LEU A 1 109 ? 4.296 -32.935 -8.561 1.00 34.14 113 LEU A O 1
ATOM 735 N N . HIS A 1 110 ? 2.542 -33.901 -9.589 1.00 33.10 114 HIS A N 1
ATOM 736 C CA . HIS A 1 110 ? 3.000 -33.577 -10.935 1.00 31.34 114 HIS A CA 1
ATOM 737 C C . HIS A 1 110 ? 2.522 -32.193 -11.362 1.00 30.14 114 HIS A C 1
ATOM 738 O O . HIS A 1 110 ? 1.383 -32.026 -11.800 1.00 30.73 114 HIS A O 1
ATOM 740 N N . ASN A 1 111 ? 3.399 -31.203 -11.232 1.00 27.48 115 ASN A N 1
ATOM 741 C CA . ASN A 1 111 ? 3.021 -29.811 -11.444 1.00 24.74 115 ASN A CA 1
ATOM 742 C C . ASN A 1 111 ? 2.476 -29.570 -12.848 1.00 22.85 115 ASN A C 1
ATOM 743 O O . ASN A 1 111 ? 3.192 -29.727 -13.837 1.00 23.14 115 ASN A O 1
ATOM 748 N N . PRO A 1 112 ? 1.206 -29.188 -12.928 1.00 20.96 116 PRO A N 1
ATOM 749 C CA . PRO A 1 112 ? 0.580 -28.855 -14.211 1.00 19.40 116 PRO A CA 1
ATOM 750 C C . PRO A 1 112 ? 0.664 -27.363 -14.513 1.00 18.50 116 PRO A C 1
ATOM 751 O O . PRO A 1 112 ? 0.275 -26.930 -15.598 1.00 18.26 116 PRO A O 1
ATOM 755 N N . TYR A 1 113 ? 1.168 -26.589 -13.557 1.00 17.03 117 TYR A N 1
ATOM 756 C CA . TYR A 1 113 ? 1.110 -25.131 -13.639 1.00 15.98 117 TYR A CA 1
ATOM 757 C C . TYR A 1 113 ? 2.355 -24.553 -14.287 1.00 15.82 117 TYR A C 1
ATOM 758 O O . TYR A 1 113 ? 3.465 -24.865 -13.869 1.00 15.22 117 TYR A O 1
ATOM 767 N N . LEU A 1 114 ? 2.164 -23.692 -15.285 1.00 15.66 118 LEU A N 1
ATOM 768 C CA . LEU A 1 114 ? 3.280 -22.973 -15.891 1.00 15.92 118 LEU A CA 1
ATOM 769 C C . LEU A 1 114 ? 3.804 -21.864 -14.993 1.00 16.22 118 LEU A C 1
ATOM 770 O O . LEU A 1 114 ? 4.967 -21.477 -15.110 1.00 16.72 118 LEU A O 1
ATOM 775 N N . LEU A 1 115 ? 2.943 -21.348 -14.114 1.00 15.51 119 LEU A N 1
ATOM 776 C CA . LEU A 1 115 ? 3.327 -20.349 -13.128 1.00 15.87 119 LEU A CA 1
ATOM 777 C C . LEU A 1 115 ? 2.531 -20.608 -11.867 1.00 15.43 119 LEU A C 1
ATOM 778 O O . LEU A 1 115 ? 1.367 -21.036 -11.927 1.00 14.87 119 LEU A O 1
ATOM 783 N N . SER A 1 116 ? 3.179 -20.338 -10.739 1.00 14.73 120 SER A N 1
ATOM 784 C CA . SER A 1 116 ? 2.606 -20.536 -9.423 1.00 14.49 120 SER A CA 1
ATOM 785 C C . SER A 1 116 ? 2.683 -19.235 -8.632 1.00 14.37 120 SER A C 1
ATOM 786 O O . SER A 1 116 ? 3.735 -18.861 -8.104 1.00 14.32 120 SER A O 1
ATOM 789 N N . ILE A 1 117 ? 1.552 -18.541 -8.593 1.00 14.41 121 ILE A N 1
ATOM 790 C CA . ILE A 1 117 ? 1.421 -17.254 -7.929 1.00 14.57 121 ILE A CA 1
ATOM 791 C C . ILE A 1 117 ? 1.122 -17.445 -6.434 1.00 14.29 121 ILE A C 1
ATOM 792 O O . ILE A 1 117 ? 0.133 -18.078 -6.070 1.00 14.26 121 ILE A O 1
ATOM 797 N N . SER A 1 118 ? 1.983 -16.893 -5.585 1.00 14.29 122 SER A N 1
ATOM 798 C CA . SER A 1 118 ? 1.758 -16.913 -4.145 1.00 14.51 122 SER A CA 1
ATOM 799 C C . SER A 1 118 ? 0.885 -15.741 -3.708 1.00 14.44 122 SER A C 1
ATOM 800 O O . SER A 1 118 ? 1.323 -14.591 -3.716 1.00 13.95 122 SER A O 1
ATOM 803 N N . ASP A 1 119 ? -0.352 -16.042 -3.326 1.00 14.67 123 ASP A N 1
ATOM 804 C CA . ASP A 1 119 ? -1.304 -15.011 -2.930 1.00 14.60 123 ASP A CA 1
ATOM 805 C C . ASP A 1 119 ? -1.599 -15.180 -1.444 1.00 14.97 123 ASP A C 1
ATOM 806 O O . ASP A 1 119 ? -2.696 -15.589 -1.061 1.00 14.24 123 ASP A O 1
ATOM 811 N N . ALA A 1 120 ? -0.572 -14.888 -0.622 1.00 15.41 124 ALA A N 1
ATOM 812 C CA . ALA A 1 120 ? -0.609 -15.358 0.758 1.00 16.58 124 ALA A CA 1
ATOM 813 C C . ALA A 1 120 ? -1.647 -1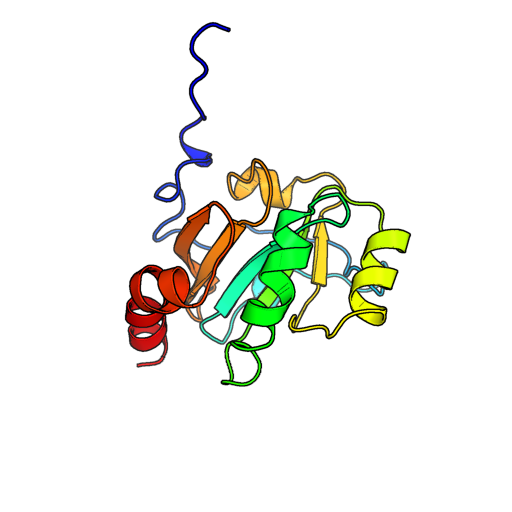4.636 1.611 1.00 17.26 124 ALA A C 1
ATOM 814 O O . ALA A 1 120 ? -2.142 -15.181 2.597 1.00 18.10 124 ALA A O 1
ATOM 816 N N . ASP A 1 121 ? -1.971 -13.406 1.224 1.00 17.84 125 ASP A N 1
ATOM 817 C CA . ASP A 1 121 ? -2.937 -12.601 1.961 1.00 18.33 125 ASP A CA 1
ATOM 818 C C . ASP A 1 121 ? -4.292 -12.587 1.261 1.00 17.83 125 ASP A C 1
ATOM 819 O O . ASP A 1 121 ? -5.278 -12.093 1.807 1.00 18.15 125 ASP A O 1
ATOM 824 N N . GLY A 1 122 ? -4.332 -13.132 0.050 1.00 16.97 126 GLY A N 1
ATOM 825 C CA . GLY A 1 122 ? -5.594 -13.317 -0.669 1.00 16.54 126 GLY A CA 1
ATOM 826 C C . GLY A 1 122 ? -6.083 -12.096 -1.425 1.00 16.20 126 GLY A C 1
ATOM 827 O O . GLY A 1 122 ? -7.216 -12.066 -1.895 1.00 15.73 126 GLY A O 1
ATOM 828 N N . THR A 1 123 ? -5.220 -11.090 -1.554 1.00 16.19 127 THR A N 1
ATOM 829 C CA . THR A 1 123 ? -5.596 -9.834 -2.195 1.00 15.68 127 THR A CA 1
ATOM 830 C C . THR A 1 123 ? -5.883 -9.992 -3.681 1.00 15.52 127 THR A C 1
ATOM 831 O O . THR A 1 123 ? -6.728 -9.274 -4.223 1.00 16.29 127 THR A O 1
ATOM 835 N N . LEU A 1 124 ? -5.195 -10.914 -4.349 1.00 14.74 128 LEU A N 1
ATOM 836 C CA . LEU A 1 124 ? -5.558 -11.231 -5.724 1.00 14.78 128 LEU A CA 1
ATOM 837 C C . LEU A 1 124 ? -6.908 -11.977 -5.763 1.00 14.88 128 LEU A C 1
ATOM 838 O O . LEU A 1 124 ? -7.790 -11.615 -6.539 1.00 14.72 128 LEU A O 1
ATOM 843 N N . GLY A 1 125 ? -7.058 -12.999 -4.919 1.00 15.03 129 GLY A N 1
ATOM 844 C CA . GLY A 1 125 ? -8.335 -13.692 -4.758 1.00 15.36 129 GLY A CA 1
ATOM 845 C C . GLY A 1 125 ? -9.471 -12.726 -4.450 1.00 15.94 129 GLY A C 1
ATOM 846 O O . GLY A 1 125 ? -10.584 -12.874 -4.948 1.00 15.86 129 GLY A O 1
ATOM 847 N N . LEU A 1 126 ? -9.179 -11.715 -3.637 1.00 16.31 130 LEU A N 1
ATOM 848 C CA . LEU A 1 126 ? -10.170 -10.694 -3.313 1.00 16.12 130 LEU A CA 1
ATOM 849 C C . LEU A 1 126 ? -10.744 -10.016 -4.555 1.00 16.53 130 LEU A C 1
ATOM 850 O O . LEU A 1 126 ? -11.957 -9.896 -4.681 1.00 16.5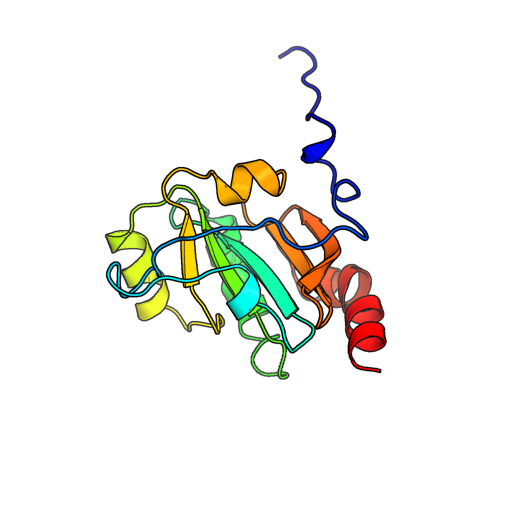0 130 LEU A O 1
ATOM 855 N N . ASP A 1 127 ? -9.869 -9.568 -5.455 1.00 17.33 131 ASP A N 1
ATOM 856 C CA . ASP A 1 127 ? -10.288 -8.914 -6.700 1.00 18.25 131 ASP A CA 1
ATOM 857 C C . ASP A 1 127 ? -10.965 -9.877 -7.679 1.00 18.25 131 ASP A C 1
ATOM 858 O O . ASP A 1 127 ? -11.718 -9.437 -8.556 1.00 18.27 131 ASP A O 1
ATOM 863 N N . LEU A 1 128 ? -10.676 -11.173 -7.541 1.00 17.39 132 LEU A N 1
ATOM 864 C CA . LEU A 1 128 ? -11.249 -12.190 -8.424 1.00 17.18 132 LEU A CA 1
ATOM 865 C C . LEU A 1 128 ? -12.617 -12.660 -7.987 1.00 17.17 132 LEU A C 1
ATOM 866 O O . LEU A 1 128 ? -13.339 -13.253 -8.782 1.00 17.80 132 LEU A O 1
ATOM 871 N N . GLY A 1 129 ? -12.969 -12.405 -6.727 1.00 17.02 133 GLY A N 1
ATOM 872 C CA . GLY A 1 129 ? -14.197 -12.939 -6.149 1.00 16.57 133 GLY A CA 1
ATOM 873 C C . GLY A 1 129 ? -14.032 -14.362 -5.642 1.00 16.39 133 GLY A C 1
ATOM 874 O O . GLY A 1 129 ? -14.989 -15.132 -5.617 1.00 15.65 133 GLY A O 1
ATOM 875 N N . VAL A 1 130 ? -12.810 -14.705 -5.224 1.00 16.15 134 VAL A N 1
ATOM 876 C CA . VAL A 1 130 ? -12.496 -16.041 -4.723 1.00 15.57 134 VAL A CA 1
ATOM 877 C C . VAL A 1 130 ? -13.065 -16.193 -3.315 1.00 15.55 134 VAL A C 1
ATOM 878 O O . VAL A 1 130 ? -12.927 -15.284 -2.487 1.00 15.64 134 VAL A O 1
ATOM 882 N N . TYR A 1 131 ? -13.715 -17.327 -3.050 1.00 15.17 135 TYR A N 1
ATOM 883 C CA . TYR A 1 131 ? -14.193 -17.620 -1.686 1.00 14.78 135 TYR A CA 1
ATOM 884 C C . TYR A 1 131 ? -13.927 -19.065 -1.261 1.00 14.41 135 TYR A C 1
ATOM 885 O O . TYR A 1 131 ? -14.479 -19.569 -0.280 1.00 14.08 135 TYR A O 1
ATOM 894 N N . GLY A 1 132 ? -13.037 -19.720 -1.991 1.00 14.39 136 GLY A N 1
ATOM 895 C CA . GLY A 1 132 ? -12.602 -21.057 -1.644 1.00 13.85 136 GLY A CA 1
ATOM 896 C C . GLY A 1 132 ? -11.843 -21.646 -2.806 1.00 14.05 136 GLY A C 1
ATOM 897 O O . GLY A 1 132 ? -11.308 -20.921 -3.644 1.00 13.88 136 GLY A O 1
ATOM 898 N N . ALA A 1 133 ? -11.809 -22.969 -2.866 1.00 13.33 137 ALA A N 1
ATOM 899 C CA . ALA A 1 133 ? -11.038 -23.635 -3.887 1.00 13.23 137 ALA A CA 1
ATOM 900 C C . ALA A 1 133 ? -11.598 -25.037 -4.077 1.00 13.01 137 ALA A C 1
ATOM 901 O O . ALA A 1 133 ? -12.273 -25.559 -3.185 1.00 13.13 137 ALA A O 1
ATOM 903 N N . PRO A 1 134 ? -11.352 -25.635 -5.253 1.00 13.05 138 PRO A N 1
ATOM 904 C CA . PRO A 1 134 ? -10.711 -24.947 -6.365 1.00 12.68 138 PRO A CA 1
ATOM 905 C C . PRO A 1 134 ? -11.682 -24.022 -7.103 1.00 13.13 138 PRO A C 1
ATOM 906 O O . PRO A 1 134 ? -12.900 -24.204 -7.041 1.00 13.71 138 PRO A O 1
ATOM 910 N N . GLU A 1 135 ? -11.137 -23.012 -7.766 1.00 13.40 139 GLU A N 1
ATOM 911 C CA . GLU A 1 135 ? -11.902 -22.192 -8.697 1.00 13.16 139 GLU A CA 1
ATOM 912 C C . GLU A 1 135 ? -11.032 -21.988 -9.918 1.00 13.52 139 GLU A C 1
ATOM 913 O O . GLU A 1 135 ? -9.808 -21.833 -9.806 1.00 13.12 139 GLU A O 1
ATOM 919 N N . THR A 1 136 ? -11.661 -22.002 -11.085 1.00 13.92 140 THR A N 1
ATOM 920 C CA . THR A 1 136 ? -10.906 -21.930 -12.326 1.00 15.09 140 THR A CA 1
ATOM 921 C C . THR A 1 136 ? -11.458 -20.841 -13.242 1.00 15.63 140 THR A C 1
ATOM 922 O O . THR A 1 136 ? -12.641 -20.822 -13.569 1.00 15.75 140 THR A O 1
ATOM 926 N N . TYR A 1 137 ? -10.568 -19.941 -13.646 1.00 16.68 141 TYR A N 1
ATOM 927 C CA . TYR A 1 137 ? -10.880 -18.883 -14.590 1.00 17.38 141 TYR A CA 1
ATOM 928 C C . TYR A 1 137 ? -10.322 -19.243 -15.952 1.00 17.74 141 TYR A C 1
ATOM 929 O O . TYR A 1 137 ? -9.157 -19.610 -16.072 1.00 18.26 141 TYR A O 1
ATOM 938 N N . LEU A 1 138 ? -11.161 -19.154 -16.976 1.00 18.04 142 LEU A N 1
ATOM 939 C CA . LEU A 1 138 ? -10.684 -19.243 -18.349 1.00 18.30 142 LEU A CA 1
ATOM 940 C C . LEU A 1 138 ? -10.376 -17.828 -18.835 1.00 18.39 142 LEU A C 1
ATOM 941 O O . LEU A 1 138 ? -11.225 -16.939 -18.744 1.00 18.57 142 LEU A O 1
ATOM 946 N N . ILE A 1 139 ? -9.152 -17.615 -19.307 1.00 18.03 143 ILE A N 1
ATOM 947 C CA . ILE A 1 139 ? -8.760 -16.319 -19.853 1.00 17.88 143 ILE A CA 1
ATOM 948 C C . ILE A 1 139 ? -8.410 -16.439 -21.330 1.00 18.67 143 ILE A C 1
ATOM 949 O O . ILE A 1 139 ? -8.066 -17.525 -21.803 1.00 18.32 143 ILE A O 1
ATOM 954 N N . ASP A 1 140 ? -8.537 -15.337 -22.069 1.00 19.65 144 ASP A N 1
ATOM 955 C CA . ASP A 1 140 ? -8.052 -15.309 -23.448 1.00 20.70 144 ASP A CA 1
ATOM 956 C C . ASP A 1 140 ? -6.588 -14.830 -23.476 1.00 21.53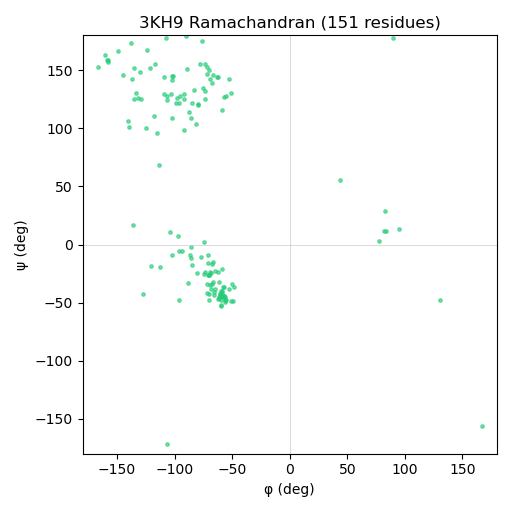 144 ASP A C 1
ATOM 957 O O . ASP A 1 140 ? -5.996 -14.538 -22.426 1.00 21.62 144 ASP A O 1
ATOM 962 N N . LYS A 1 141 ? -6.009 -14.761 -24.626 1.00 22.86 145 LYS A N 1
ATOM 963 C CA . LYS A 1 141 ? -4.636 -14.380 -24.726 1.00 23.88 145 LYS A CA 1
ATOM 964 C C . LYS A 1 141 ? -4.301 -12.964 -24.339 1.00 23.98 145 LYS A C 1
ATOM 965 O O . LYS A 1 141 ? -3.191 -12.696 -24.051 1.00 24.39 145 LYS A O 1
ATOM 971 N N . GLN A 1 142 ? -5.298 -12.103 -24.241 1.00 24.12 146 GLN A N 1
ATOM 972 C CA . GLN A 1 142 ? -5.149 -10.745 -23.721 1.00 24.49 146 GLN A CA 1
ATOM 973 C C . GLN A 1 142 ? -5.266 -10.701 -22.190 1.00 23.52 146 GLN A C 1
ATOM 974 O O . GLN A 1 142 ? -5.130 -9.634 -21.589 1.00 23.85 146 GLN A O 1
ATOM 980 N N . GLY A 1 143 ? -5.529 -11.850 -21.570 1.00 22.47 147 GLY A N 1
ATOM 981 C CA . GLY A 1 143 ? -5.727 -11.933 -20.122 1.00 21.32 147 GLY A CA 1
ATOM 982 C C . GLY A 1 143 ? -7.130 -11.560 -19.656 1.00 20.84 147 GLY A C 1
ATOM 983 O O . GLY A 1 143 ? -7.367 -11.378 -18.461 1.00 20.68 147 GLY A O 1
ATOM 984 N N . ILE A 1 144 ? -8.063 -11.445 -20.596 1.00 20.11 148 ILE A N 1
ATOM 985 C CA . ILE A 1 144 ? -9.440 -11.106 -20.258 1.00 19.87 148 ILE A CA 1
ATOM 986 C C . ILE A 1 144 ? -10.195 -12.367 -19.847 1.00 19.42 148 ILE A C 1
ATOM 987 O O . ILE A 1 144 ? -10.106 -13.400 -20.508 1.00 18.55 148 ILE A O 1
ATOM 992 N N . ILE A 1 145 ? -10.917 -12.265 -18.734 1.00 19.14 149 ILE A N 1
ATOM 993 C CA . ILE A 1 145 ? -11.658 -13.391 -18.183 1.00 18.90 149 ILE A CA 1
ATOM 994 C C . ILE A 1 145 ? -12.895 -13.680 -19.021 1.00 19.03 149 ILE A C 1
ATOM 995 O O . ILE A 1 145 ? -13.664 -12.770 -19.363 1.00 19.50 149 ILE A O 1
ATOM 1000 N N . ARG A 1 146 ? -13.074 -14.955 -19.348 1.00 18.96 150 ARG A N 1
ATOM 1001 C CA . ARG A 1 146 ? -14.125 -15.384 -20.254 1.00 19.45 150 ARG A CA 1
ATOM 1002 C C . ARG A 1 146 ? -15.095 -16.370 -19.596 1.00 19.34 150 ARG A C 1
ATOM 1003 O O . ARG A 1 146 ? -16.209 -16.546 -20.067 1.00 19.47 150 ARG A O 1
ATOM 1011 N N . HIS A 1 147 ? -14.671 -16.991 -18.496 1.00 18.93 151 HIS A N 1
ATOM 1012 C CA . HIS A 1 147 ? -15.518 -17.922 -17.760 1.00 18.74 151 HIS A CA 1
ATOM 1013 C C . HIS A 1 147 ? -14.912 -18.216 -16.399 1.00 18.09 151 HIS A C 1
ATOM 1014 O O . HIS A 1 147 ? -13.696 -18.104 -16.207 1.00 18.08 151 HIS A O 1
ATOM 1021 N N . LYS A 1 148 ? -15.772 -18.559 -15.447 1.00 17.52 152 LYS A N 1
ATOM 1022 C CA . LYS A 1 148 ? -15.343 -18.986 -14.127 1.00 16.55 152 LYS A CA 1
ATOM 1023 C C . LYS A 1 148 ? -16.100 -20.237 -13.715 1.00 15.83 152 LYS A C 1
ATOM 1024 O O . LYS A 1 148 ? -17.336 -20.297 -13.817 1.00 15.38 152 LYS A O 1
ATOM 1030 N N . ILE A 1 149 ? -15.335 -21.234 -13.272 1.00 14.96 153 ILE A N 1
ATOM 1031 C CA . ILE A 1 149 ? -15.874 -22.441 -12.687 1.00 14.53 153 ILE A CA 1
ATOM 1032 C C . ILE A 1 149 ? -15.615 -22.371 -11.193 1.00 14.52 153 ILE A C 1
ATOM 1033 O O . ILE A 1 149 ? -14.486 -22.131 -10.761 1.00 13.47 153 ILE A O 1
ATOM 1038 N N . VAL A 1 150 ? -16.676 -22.569 -10.411 1.00 14.69 154 VAL A N 1
ATOM 1039 C CA . VAL A 1 150 ? -16.553 -22.759 -8.969 1.00 14.84 154 VAL A CA 1
ATOM 1040 C C . VAL A 1 150 ? -16.583 -24.256 -8.646 1.00 14.88 154 VAL A C 1
ATOM 1041 O O . VAL A 1 150 ? -17.491 -24.978 -9.072 1.00 15.28 154 VAL A O 1
ATOM 1045 N N . GLY A 1 151 ? -15.566 -24.728 -7.930 1.00 14.76 155 GLY A N 1
ATOM 1046 C CA . GLY A 1 151 ? -15.455 -26.145 -7.620 1.00 14.88 155 GLY A CA 1
ATOM 1047 C C . GLY A 1 151 ? -14.684 -26.975 -8.633 1.00 15.02 155 GLY A C 1
ATOM 1048 O O . GLY A 1 151 ? -14.244 -26.464 -9.670 1.00 14.49 155 GLY A O 1
ATOM 1049 N N . VAL A 1 152 ? -14.550 -28.266 -8.320 1.00 15.29 156 VAL A N 1
ATOM 1050 C CA . VAL A 1 152 ? -13.692 -29.203 -9.057 1.00 16.01 156 VAL A CA 1
ATOM 1051 C C . VAL A 1 152 ? -14.023 -29.251 -10.552 1.00 16.51 156 VAL A C 1
ATOM 1052 O O . VAL A 1 152 ? -15.189 -29.429 -10.939 1.00 17.14 156 VAL A O 1
ATOM 1056 N N . VAL A 1 153 ? -12.997 -29.072 -11.379 1.00 16.74 157 VAL A N 1
ATOM 1057 C CA . VAL A 1 153 ? -13.108 -29.324 -12.813 1.00 16.99 157 VAL A CA 1
ATOM 1058 C C . VAL A 1 153 ? -12.785 -30.800 -13.069 1.00 17.65 157 VAL A C 1
ATOM 1059 O O . VAL A 1 153 ? -11.668 -31.245 -12.831 1.00 17.18 157 VAL A O 1
ATOM 1063 N N . ASP A 1 154 ? -13.779 -31.566 -13.516 1.00 18.70 158 ASP A N 1
ATOM 1064 C CA . ASP A 1 154 ? -13.503 -32.912 -14.010 1.00 19.93 158 ASP A CA 1
ATOM 1065 C C . ASP A 1 154 ? -13.620 -32.947 -15.537 1.00 20.61 158 ASP A C 1
ATOM 1066 O O . ASP A 1 154 ? -13.756 -31.891 -16.173 1.00 20.78 158 ASP A O 1
ATOM 1071 N N . GLN A 1 155 ? -13.572 -34.144 -16.119 1.00 21.72 159 GLN A N 1
ATOM 1072 C CA . GLN A 1 155 ? -13.657 -34.310 -17.578 1.00 23.49 159 GLN A CA 1
ATOM 1073 C C . GLN A 1 155 ? -14.961 -33.751 -18.142 1.00 23.02 159 GLN A C 1
ATOM 1074 O O . GLN A 1 155 ? -14.973 -33.104 -19.199 1.00 22.65 159 GLN A O 1
ATOM 1080 N N . LYS A 1 156 ? -16.031 -34.061 -17.457 1.00 23.15 160 LYS A N 1
ATOM 1081 C CA . LYS A 1 156 ? -17.336 -33.581 -17.742 1.00 23.66 160 LYS A CA 1
ATOM 1082 C C . LYS A 1 156 ? -17.499 -32.083 -17.707 1.00 23.07 160 LYS A C 1
ATOM 1083 O O . LYS A 1 156 ? -17.951 -31.524 -18.639 1.00 23.01 160 LYS A O 1
ATOM 1089 N N . VAL A 1 157 ? -17.095 -31.460 -16.620 1.00 22.75 161 VAL A N 1
ATOM 1090 C CA . VAL A 1 157 ? -17.064 -29.999 -16.503 1.00 22.29 161 VAL A CA 1
ATOM 1091 C C . VAL A 1 157 ? -16.232 -29.406 -17.642 1.00 22.53 161 VAL A C 1
ATOM 1092 O O . VAL A 1 157 ? -16.677 -28.482 -18.326 1.00 22.14 161 VAL A O 1
ATOM 1096 N N . TRP A 1 158 ? -15.040 -29.963 -17.868 1.00 22.78 162 TRP A N 1
ATOM 1097 C CA . TRP A 1 158 ? -14.160 -29.439 -18.908 1.00 23.18 162 TRP A CA 1
ATOM 1098 C C . TRP A 1 158 ? -14.862 -29.522 -20.258 1.00 24.00 162 TRP A C 1
ATOM 1099 O O . TRP A 1 158 ? -14.964 -28.521 -20.974 1.00 24.11 162 TRP A O 1
ATOM 1110 N N . ARG A 1 159 ? -15.357 -30.717 -20.573 1.00 25.20 163 ARG A N 1
ATOM 1111 C CA . ARG A 1 159 ? -16.001 -31.020 -21.859 1.00 27.42 163 ARG A CA 1
ATOM 1112 C C . ARG A 1 159 ? -17.210 -30.112 -22.151 1.00 27.40 163 ARG A C 1
ATOM 1113 O O . ARG A 1 159 ? -17.358 -29.598 -23.260 1.00 27.42 163 ARG A O 1
ATOM 1121 N N . GLU A 1 160 ? -18.048 -29.921 -21.161 1.00 27.85 164 GLU A N 1
ATOM 1122 C CA . GLU A 1 160 ? -19.236 -29.125 -21.288 1.00 28.56 164 GLU A CA 1
ATOM 1123 C C . GLU A 1 160 ? -19.145 -27.642 -21.012 1.00 27.72 164 GLU A C 1
ATOM 1124 O O . GLU A 1 160 ? -19.822 -26.887 -21.613 1.00 27.95 164 GLU A O 1
ATOM 1130 N N . GLN A 1 161 ? -18.280 -27.261 -20.078 1.00 26.98 165 GLN A N 1
ATOM 1131 C CA . GLN A 1 161 ? -18.387 -25.967 -19.416 1.00 26.52 165 GLN A CA 1
ATOM 1132 C C . GLN A 1 161 ? -17.217 -25.060 -19.783 1.00 26.05 165 GLN A C 1
ATOM 1133 O O . GLN A 1 161 ? -17.290 -23.842 -19.623 1.00 25.59 165 GLN A O 1
ATOM 1139 N N . LEU A 1 162 ? -16.140 -25.662 -20.276 1.00 25.77 166 LEU A N 1
ATOM 1140 C CA . LEU A 1 162 ? -14.922 -24.922 -20.585 1.00 25.48 166 LEU A CA 1
ATOM 1141 C C . LEU A 1 162 ? -14.462 -25.190 -22.014 1.00 25.71 166 LEU A C 1
ATOM 1142 O O . LEU A 1 162 ? -14.054 -24.272 -22.726 1.00 25.47 166 LEU A O 1
ATOM 1147 N N . ALA A 1 163 ? -14.531 -26.451 -22.426 1.00 26.14 167 ALA A N 1
ATOM 1148 C CA . ALA A 1 163 ? -13.862 -26.897 -23.643 1.00 26.80 167 ALA A CA 1
ATOM 1149 C C . ALA A 1 163 ? -14.300 -26.070 -24.847 1.00 27.21 167 ALA A C 1
ATOM 1150 O O . ALA A 1 163 ? -13.469 -25.603 -25.626 1.00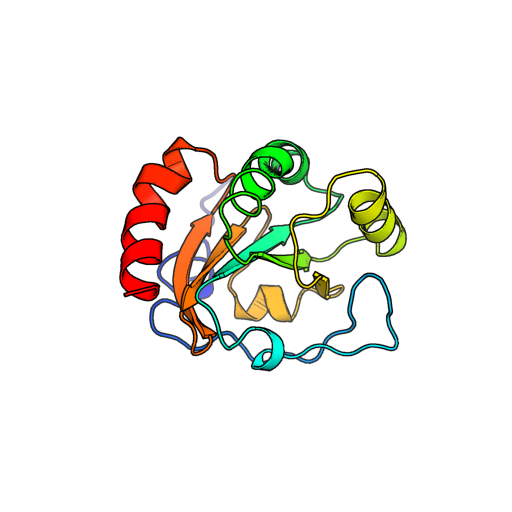 27.61 167 ALA A O 1
ATOM 1152 N N . PRO A 1 164 ? -15.609 -25.894 -24.993 1.00 27.85 168 PRO A N 1
ATOM 1153 C CA . PRO A 1 164 ? -16.168 -25.206 -26.160 1.00 27.86 168 PRO A CA 1
ATOM 1154 C C . PRO A 1 164 ? -15.677 -23.764 -26.269 1.00 28.11 168 PRO A C 1
ATOM 1155 O O . PRO A 1 164 ? -15.334 -23.328 -27.360 1.00 28.23 168 PRO A O 1
ATOM 1159 N N . LEU A 1 165 ? -15.628 -23.049 -25.142 1.00 28.39 169 LEU A N 1
ATOM 1160 C CA . LEU A 1 165 ? -15.157 -21.667 -25.101 1.00 28.70 169 LEU A CA 1
ATOM 1161 C C . LEU A 1 165 ? -13.647 -21.585 -25.304 1.00 28.64 169 LEU A C 1
ATOM 1162 O O . LEU A 1 165 ? -13.162 -20.707 -26.016 1.00 28.49 169 LEU A O 1
ATOM 1167 N N . TYR A 1 166 ? -12.911 -22.501 -24.680 1.00 28.58 170 TYR A N 1
ATOM 1168 C CA . TYR A 1 166 ? -11.457 -22.556 -24.828 1.00 28.57 170 TYR A CA 1
ATOM 1169 C C . TYR A 1 166 ? -11.058 -22.745 -26.298 1.00 29.57 170 TYR A C 1
ATOM 1170 O O . TYR A 1 166 ? -10.146 -22.075 -26.782 1.00 28.89 170 TYR A O 1
ATOM 1179 N N . GLN A 1 167 ? -11.747 -23.651 -26.991 1.00 30.92 171 GLN A N 1
ATOM 1180 C CA . GLN A 1 167 ? -11.529 -23.874 -28.424 1.00 33.05 171 GLN A CA 1
ATOM 1181 C C . GLN A 1 167 ? -11.752 -22.608 -29.273 1.00 33.74 171 GLN A C 1
ATOM 1182 O O . GLN A 1 167 ? -10.973 -22.335 -30.192 1.00 33.97 171 GLN A O 1
ATOM 1188 N N . GLN A 1 168 ? -12.800 -21.841 -28.956 1.00 34.72 172 GLN A N 1
ATOM 1189 C CA . GLN A 1 168 ? -13.054 -20.550 -29.615 1.00 35.99 172 GLN A CA 1
ATOM 1190 C C . GLN A 1 168 ? -11.894 -19.575 -29.430 1.00 35.85 172 GLN A C 1
ATOM 1191 O O . GLN A 1 168 ? -11.551 -18.839 -30.348 1.00 36.14 172 GLN A O 1
ATOM 1197 N N . LEU A 1 169 ? -11.304 -19.559 -28.236 1.00 36.34 173 LEU A N 1
ATOM 1198 C CA . LEU A 1 169 ? -10.211 -18.629 -27.923 1.00 36.75 173 LEU A CA 1
ATOM 1199 C C . LEU A 1 169 ? -8.900 -18.968 -28.650 1.00 37.48 173 LEU A C 1
ATOM 1200 O O . LEU A 1 169 ? -8.075 -18.084 -28.893 1.00 37.60 173 LEU A O 1
ATOM 1205 N N . LEU A 1 170 ? -8.717 -20.242 -28.989 1.00 38.39 174 LEU A N 1
ATOM 1206 C CA . LEU A 1 170 ? -7.578 -20.685 -29.797 1.00 39.68 174 LEU A CA 1
ATOM 1207 C C . LEU A 1 170 ? -7.703 -20.243 -31.255 1.00 40.70 174 LEU A C 1
ATOM 1208 O O . LEU A 1 170 ? -6.693 -19.962 -31.912 1.00 41.24 174 LEU A O 1
ATOM 1213 N N . ASP A 1 171 ? -8.942 -20.193 -31.748 1.00 41.71 175 ASP A N 1
ATOM 1214 C CA . ASP A 1 171 ? -9.238 -19.850 -33.142 1.00 42.57 175 ASP A CA 1
ATOM 1215 C C . ASP A 1 171 ? -9.345 -18.337 -33.390 1.00 42.84 175 ASP A C 1
ATOM 1216 O O . ASP A 1 171 ? -8.874 -17.512 -32.596 1.00 43.29 175 ASP A O 1
#

CATH classification: 3.40.30.10

Foldseek 3Di:
DDDDDQDLLQDFCNQAQHAQDWDWFAFLVGRVHIDILVVVAAAWAKEWEDELPDPLCVVLVVQLQVVLVVVHAYAYEHALYDSVSVVVVVPVDPHSHPTGGDHNVCVSVVNNNHDHDTKMFTAANHRGTHTIDDTHDDPVCCVPPPVVVSVVSRD

Secondary structure (DSSP, 8-state):
-------GGGSTTTTTTSBPPP-EEEBSS-TTSEEEGGGG-SS-EEEEEE-TT-HHHHHHHHHHHHHHHTT-EEEEEEES--HHHHHHHHHHTT---SEEEEETT-HHHHHHT--SS-EEEEE-TT-BEEEEEES---HHHIIIIIHHHHHHHH-

B-factor: mean 20.49, std 6.52, range [8.17, 51.41]

Solvent-accessible surface area: 7880 Å² total; per-residue (Å²): 287,64,117,152,170,70,70,106,47,30,88,61,76,32,35,72,38,108,91,11,19,76,20,82,26,33,6,0,97,67,99,90,123,128,4,41,42,60,65,0,114,48,127,11,0,0,0,1,0,2,0,35,108,4,94,48,5,122,109,2,13,91,18,2,29,62,0,33,141,114,53,9,13,0,15,0,0,4,26,120,24,84,62,55,24,0,50,134,31,10,101,87,66,63,63,6,16,113,24,8,0,10,0,63,118,3,77,2,0,129,76,2,2,10,100,21,26,2,3,0,1,0,0,6,94,96,3,39,0,87,51,7,8,65,24,53,0,66,106,113,26,26,134,96,84,0,24,65,60,22,96,125,37,91,135

InterPro domains:
  IPR004799 Periplasmic protein thiol:disulphide oxidoreductase DsbE [TIGR00385] (6-171)
  IPR004799 Periplasmic protein thiol:disulphide oxidoreductase DsbE [cd03010] (38-163)
  IPR013740 Redoxin [PF08534] (37-160)
  IPR013766 Thioredoxin domain [PS51352] (34-175)
  IPR017937 Thioredoxin, conserved site [PS00194] (66-84)
  IPR036249 Thioredoxin-like superfamily [SSF52833] (41-173)
  IPR050553 Thioredoxin family ResA/DsbE subfamily [PTHR42852] (34-175)

Radius of gyration: 14.6 Å; Cα contacts (8 Å, |Δi|>4): 295; chains: 1; bounding box: 43×29×43 Å

Sequence (155 aa):
RGSHMMLDPSELPSALIGKPFPAFDLPSVQDPARRLTEADLKGKPALVNVWGTWCPSCRVEHPELTRRLAEQGVVIYGINYKDDNAAAIKWLNELHNPYLLSISDADGTLGLDLGVYGAPETYLIDKQGIIRHKIVGVVDQKVWREQLAPLYQQLLD